Protein AF-A0A9N7CB33-F1 (afdb_monomer_lite)

Sequence (90 aa):
MWSEGHKYTYNDLGSDAHLCGGAGGCLIDERGAIKLSKDEFYQFAKTGFDFKIIGYHGTVTGHVPASAFQSVIDQCPDTGSVNTAGASGG

Structure (mmCIF, N/CA/C/O backbone):
data_AF-A0A9N7CB33-F1
#
_entry.id   AF-A0A9N7CB33-F1
#
loop_
_atom_site.group_PDB
_atom_site.id
_atom_site.type_symbol
_atom_site.label_atom_id
_atom_site.label_alt_id
_atom_site.label_comp_id
_atom_site.label_asym_id
_atom_site.label_entity_id
_atom_site.label_seq_id
_atom_site.pdbx_PDB_ins_code
_atom_site.Cartn_x
_atom_site.Cartn_y
_atom_site.Cartn_z
_atom_site.occupancy
_atom_site.B_iso_or_equiv
_atom_site.auth_seq_id
_atom_site.auth_comp_id
_atom_site.auth_asym_id
_atom_site.auth_at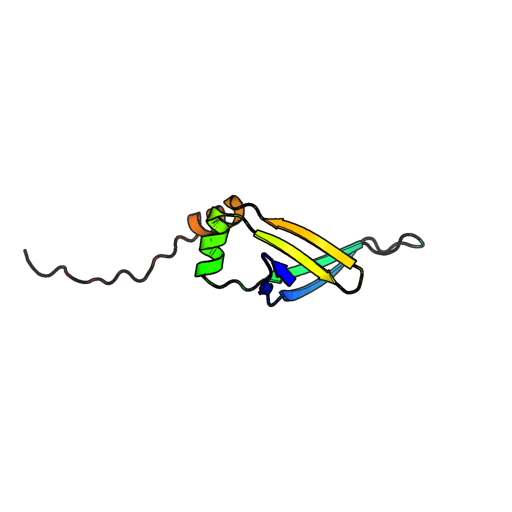om_id
_atom_site.pdbx_PDB_model_num
ATOM 1 N N . MET A 1 1 ? 1.682 8.629 -5.861 1.00 72.19 1 MET A N 1
ATOM 2 C CA . MET A 1 1 ? 0.658 7.579 -6.044 1.00 72.19 1 MET A CA 1
ATOM 3 C C . MET A 1 1 ? -0.686 8.110 -5.581 1.00 72.19 1 MET A C 1
ATOM 5 O O . MET A 1 1 ? -0.682 8.971 -4.711 1.00 72.19 1 MET A O 1
ATOM 9 N N . TRP A 1 2 ? -1.796 7.665 -6.166 1.00 75.81 2 TRP A N 1
ATOM 10 C CA . TRP A 1 2 ? -3.141 8.137 -5.815 1.00 75.81 2 TRP A CA 1
ATOM 11 C C . TRP A 1 2 ? -4.028 6.985 -5.347 1.00 75.81 2 TRP A C 1
ATOM 13 O O . TRP A 1 2 ? -3.973 5.917 -5.947 1.00 75.81 2 TRP A O 1
ATOM 23 N N . SER A 1 3 ? -4.850 7.211 -4.325 1.00 80.25 3 SER A N 1
ATOM 24 C CA . SER A 1 3 ? -5.901 6.295 -3.860 1.00 80.25 3 SER A CA 1
ATOM 25 C C . SER A 1 3 ? -7.014 7.107 -3.198 1.00 80.25 3 SER A C 1
ATOM 27 O O . SER A 1 3 ? -6.708 8.072 -2.506 1.00 80.25 3 SER A O 1
ATOM 29 N N . GLU A 1 4 ? -8.283 6.793 -3.483 1.00 79.94 4 GLU A N 1
ATOM 30 C CA . GLU A 1 4 ? -9.468 7.501 -2.952 1.00 79.94 4 GLU A CA 1
ATOM 31 C C . GLU A 1 4 ? -9.381 9.045 -3.010 1.00 79.94 4 GLU A C 1
ATOM 33 O O . GLU A 1 4 ? -9.829 9.758 -2.119 1.00 79.94 4 GLU A O 1
ATOM 38 N N . GLY A 1 5 ? -8.761 9.591 -4.063 1.00 77.88 5 GLY A N 1
ATOM 39 C CA . GLY A 1 5 ? -8.560 11.039 -4.218 1.00 77.88 5 GLY A CA 1
ATOM 40 C C . GLY A 1 5 ? -7.399 11.635 -3.405 1.00 77.88 5 GLY A C 1
ATOM 41 O O . GLY A 1 5 ? -7.070 12.805 -3.595 1.00 77.88 5 GLY A O 1
ATOM 42 N N . HIS A 1 6 ? -6.715 10.845 -2.579 1.00 79.94 6 HIS A N 1
ATOM 43 C CA . HIS A 1 6 ? -5.533 11.249 -1.823 1.00 79.94 6 HIS A CA 1
ATOM 44 C C . HIS A 1 6 ? -4.234 10.942 -2.571 1.00 79.94 6 HIS A C 1
ATOM 46 O O . HIS A 1 6 ? -4.070 9.885 -3.190 1.00 79.94 6 HIS A O 1
ATOM 52 N N . LYS A 1 7 ? -3.280 11.880 -2.502 1.00 85.06 7 LYS A N 1
ATOM 53 C CA . LYS A 1 7 ? -1.928 11.707 -3.040 1.00 85.06 7 LYS A CA 1
ATOM 54 C C . LYS A 1 7 ? -0.999 11.204 -1.939 1.00 85.06 7 LYS A C 1
ATOM 56 O O . LYS A 1 7 ? -0.637 11.955 -1.040 1.00 85.06 7 LYS A O 1
ATOM 61 N N . TYR A 1 8 ? -0.557 9.962 -2.071 1.00 83.81 8 TYR A N 1
ATOM 62 C CA . TYR A 1 8 ? 0.386 9.332 -1.157 1.00 83.81 8 TYR A CA 1
ATOM 63 C C . TYR A 1 8 ? 1.836 9.538 -1.588 1.00 83.81 8 TYR A C 1
ATOM 65 O O . TYR A 1 8 ? 2.158 9.534 -2.790 1.00 83.81 8 TYR A O 1
ATOM 73 N N . THR A 1 9 ? 2.713 9.648 -0.585 1.00 83.94 9 THR A N 1
ATOM 74 C CA . THR A 1 9 ? 4.163 9.556 -0.767 1.00 83.94 9 THR A CA 1
ATOM 75 C C . THR A 1 9 ? 4.508 8.145 -1.218 1.00 83.94 9 THR A C 1
ATOM 77 O O . THR A 1 9 ? 4.287 7.171 -0.496 1.00 83.94 9 THR A O 1
ATOM 80 N N . TYR A 1 10 ? 5.029 8.064 -2.436 1.00 80.88 10 TYR A N 1
ATOM 81 C CA . TYR A 1 10 ? 5.555 6.844 -3.020 1.00 80.88 10 TYR A CA 1
ATOM 82 C C . TYR A 1 10 ? 7.073 6.879 -2.891 1.00 80.88 10 TYR A C 1
ATOM 84 O O . TYR A 1 10 ? 7.709 7.803 -3.401 1.00 80.88 10 TYR A O 1
ATOM 92 N N . ASN A 1 11 ? 7.622 5.897 -2.191 1.00 82.62 11 ASN A N 1
ATOM 93 C CA . ASN A 1 11 ? 9.052 5.681 -2.089 1.00 82.62 11 ASN A CA 1
ATOM 94 C C . ASN A 1 11 ? 9.447 4.687 -3.175 1.00 82.62 11 ASN A C 1
ATOM 96 O O . ASN A 1 11 ? 9.048 3.523 -3.118 1.00 82.62 11 ASN A O 1
ATOM 100 N N . ASP A 1 12 ? 10.217 5.160 -4.146 1.00 79.62 12 ASP A N 1
ATOM 101 C CA . ASP A 1 12 ? 10.873 4.302 -5.123 1.00 79.62 12 ASP A CA 1
ATOM 102 C C . ASP A 1 12 ? 11.965 3.490 -4.410 1.00 79.62 12 ASP A C 1
ATOM 104 O O . ASP A 1 12 ? 12.828 4.058 -3.734 1.00 79.62 12 ASP A O 1
ATOM 108 N N . LEU A 1 13 ? 11.875 2.163 -4.495 1.00 83.94 13 LEU A N 1
ATOM 109 C CA . LEU A 1 13 ? 12.833 1.232 -3.896 1.00 83.94 13 LEU A CA 1
ATOM 110 C C . LEU A 1 13 ? 13.795 0.649 -4.939 1.00 83.94 13 LEU A C 1
ATOM 112 O O . LEU A 1 13 ? 14.589 -0.235 -4.611 1.00 83.94 13 LEU A O 1
ATOM 116 N N . GLY A 1 14 ? 13.746 1.159 -6.168 1.00 80.00 14 GLY A N 1
ATOM 117 C CA . GLY A 1 14 ? 14.567 0.743 -7.287 1.00 80.00 14 GLY A CA 1
ATOM 118 C C . GLY A 1 14 ? 13.791 -0.056 -8.326 1.00 80.00 14 GLY A C 1
ATOM 119 O O . GLY A 1 14 ? 12.658 -0.500 -8.125 1.00 80.00 14 GLY A O 1
ATOM 120 N N . SER A 1 15 ? 14.453 -0.256 -9.456 1.00 80.88 15 SER A N 1
ATOM 121 C CA . SER A 1 15 ? 13.968 -1.071 -10.559 1.00 80.88 15 SER A CA 1
ATOM 122 C C . SER A 1 15 ? 15.057 -2.029 -11.009 1.00 80.88 15 SER A C 1
ATOM 124 O O . SER A 1 15 ? 16.243 -1.694 -10.976 1.00 80.88 15 SER A O 1
ATOM 126 N N . ASP A 1 16 ? 14.644 -3.215 -11.434 1.00 81.31 16 ASP A N 1
ATOM 127 C CA . ASP A 1 16 ? 15.533 -4.203 -12.019 1.00 81.31 16 ASP A CA 1
ATOM 128 C C . ASP A 1 16 ? 15.105 -4.473 -13.461 1.00 81.31 16 ASP A C 1
ATOM 130 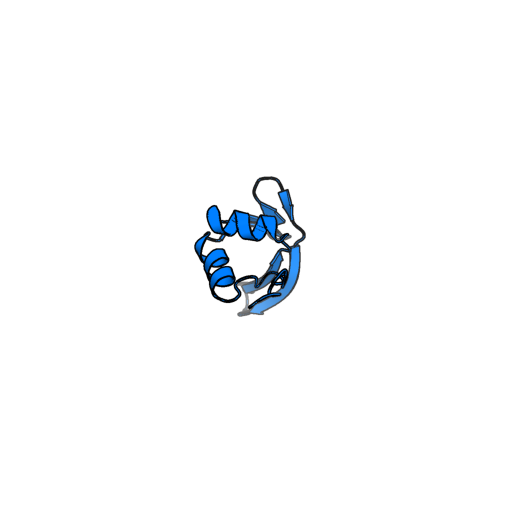O O . ASP A 1 16 ? 13.938 -4.731 -13.757 1.00 81.31 16 ASP A O 1
ATOM 134 N N . ALA A 1 17 ? 16.066 -4.375 -14.380 1.00 80.25 17 ALA A N 1
ATOM 135 C CA . ALA A 1 17 ? 15.853 -4.706 -15.779 1.00 80.25 17 ALA A CA 1
ATOM 136 C C . ALA A 1 17 ? 16.262 -6.160 -16.020 1.00 80.25 17 ALA A C 1
ATOM 138 O O . ALA A 1 17 ? 17.404 -6.561 -15.771 1.00 80.25 17 ALA A O 1
ATOM 139 N N . HIS A 1 18 ? 15.334 -6.952 -16.539 1.00 81.50 18 HIS A N 1
ATOM 140 C CA . HIS A 1 18 ? 15.538 -8.365 -16.813 1.00 81.50 18 HIS A CA 1
ATOM 141 C C . HIS A 1 18 ? 15.117 -8.708 -18.240 1.00 81.50 18 HIS A C 1
ATOM 143 O O . HIS A 1 18 ? 14.341 -7.997 -18.880 1.00 81.50 18 HIS A O 1
ATOM 149 N N . LEU A 1 19 ? 15.664 -9.815 -18.754 1.00 79.94 19 LEU A N 1
ATOM 150 C CA . LEU A 1 19 ? 15.366 -10.323 -20.099 1.00 79.94 19 LEU A CA 1
ATOM 151 C C . LEU A 1 19 ? 15.587 -9.283 -21.214 1.00 79.94 19 LEU A C 1
ATOM 153 O O . LEU A 1 19 ? 14.892 -9.280 -22.225 1.00 79.94 19 LEU A O 1
ATOM 157 N N . CYS A 1 20 ? 16.586 -8.416 -21.043 1.00 76.62 20 CYS A N 1
ATOM 158 C CA . CYS A 1 20 ? 17.000 -7.463 -22.064 1.00 76.62 20 CYS A CA 1
ATOM 159 C C . CYS A 1 20 ? 17.582 -8.204 -23.276 1.00 76.62 20 CYS A C 1
ATOM 161 O O . CYS A 1 20 ? 18.713 -8.692 -23.229 1.00 76.62 20 CYS A O 1
ATOM 163 N N . GLY A 1 21 ? 16.813 -8.296 -24.363 1.00 68.50 21 GLY A N 1
ATOM 164 C CA . GLY A 1 21 ? 17.206 -9.033 -25.562 1.00 68.50 21 GLY A CA 1
ATOM 165 C C . GLY A 1 21 ? 16.688 -8.406 -26.854 1.00 68.50 21 GLY A C 1
ATOM 166 O O . GLY A 1 21 ? 15.498 -8.465 -27.154 1.00 68.50 21 GLY A O 1
ATOM 167 N N . GLY A 1 22 ? 17.612 -7.870 -27.660 1.00 70.44 22 GLY A N 1
ATOM 168 C CA . GLY A 1 22 ? 17.379 -7.459 -29.050 1.00 70.44 22 GLY A CA 1
ATOM 169 C C . GLY A 1 22 ? 16.166 -6.541 -29.261 1.00 70.44 22 GLY A C 1
ATOM 170 O O . GLY A 1 22 ? 15.841 -5.708 -28.422 1.00 70.44 22 GLY A O 1
ATOM 171 N N . ALA A 1 23 ? 15.482 -6.698 -30.398 1.00 65.06 23 ALA A N 1
ATOM 172 C CA . ALA A 1 23 ? 14.366 -5.843 -30.825 1.00 65.06 23 ALA A CA 1
ATOM 173 C C . ALA A 1 23 ? 13.105 -5.887 -29.922 1.00 65.06 23 ALA A C 1
ATOM 175 O O . ALA A 1 23 ? 12.120 -5.228 -30.243 1.00 65.06 23 ALA A O 1
ATOM 176 N N . GLY A 1 24 ? 13.113 -6.657 -28.825 1.00 66.19 24 GLY A N 1
ATOM 177 C CA . GLY A 1 24 ? 11.965 -6.880 -27.937 1.00 66.19 24 GLY A CA 1
ATOM 178 C C . GLY A 1 24 ? 11.902 -6.004 -26.679 1.00 66.19 24 GLY A C 1
ATOM 179 O O . GLY A 1 24 ? 10.904 -6.062 -25.968 1.00 66.19 24 GLY A O 1
ATOM 180 N N . GLY A 1 25 ? 12.920 -5.182 -26.403 1.00 73.44 25 GLY A N 1
ATOM 181 C CA . GLY A 1 25 ? 12.978 -4.357 -25.188 1.00 73.44 25 GLY A CA 1
ATOM 182 C C . GLY A 1 25 ? 13.397 -5.132 -23.929 1.00 73.44 25 GLY A C 1
ATOM 183 O O . GLY A 1 25 ? 13.787 -6.296 -23.998 1.00 73.44 25 GLY A O 1
ATOM 184 N N . CYS A 1 26 ? 13.371 -4.456 -22.780 1.00 79.69 26 CYS A N 1
ATOM 185 C CA . CYS A 1 26 ? 13.625 -5.048 -21.463 1.00 79.69 26 CYS A CA 1
ATOM 186 C C . CYS A 1 26 ? 12.309 -5.161 -20.691 1.00 79.69 26 CYS A C 1
ATOM 188 O O . CYS A 1 26 ? 11.476 -4.256 -20.770 1.00 79.69 26 CYS A O 1
ATOM 190 N N . LEU A 1 27 ? 12.156 -6.220 -19.895 1.00 79.56 27 LEU A N 1
ATOM 191 C CA . LEU A 1 27 ? 11.176 -6.210 -18.814 1.00 79.56 27 LEU A CA 1
ATOM 192 C C . LEU A 1 27 ? 11.762 -5.412 -17.651 1.00 79.56 27 LEU A C 1
ATOM 194 O O . LEU A 1 27 ? 12.935 -5.579 -17.315 1.00 79.56 27 LEU A O 1
ATOM 198 N N . ILE A 1 28 ? 10.953 -4.528 -17.075 1.00 78.50 28 ILE A N 1
ATOM 199 C CA . ILE A 1 28 ? 11.337 -3.703 -15.933 1.00 78.50 28 ILE A CA 1
ATOM 200 C C . ILE A 1 28 ? 10.431 -4.094 -14.774 1.00 78.50 28 ILE A C 1
ATOM 202 O O . ILE A 1 28 ? 9.218 -3.902 -14.852 1.00 78.50 28 ILE A O 1
ATOM 206 N N . ASP A 1 29 ? 11.035 -4.621 -13.715 1.00 79.81 29 ASP A N 1
ATOM 207 C CA . ASP A 1 29 ? 10.370 -4.830 -12.438 1.00 79.81 29 ASP A CA 1
ATOM 208 C C . ASP A 1 29 ? 10.624 -3.606 -11.557 1.00 79.81 29 ASP A C 1
ATOM 210 O O . ASP A 1 29 ? 11.749 -3.342 -11.131 1.00 79.81 29 ASP A O 1
ATOM 214 N N . GLU A 1 30 ? 9.573 -2.832 -11.298 1.00 74.69 30 GLU A N 1
ATOM 215 C CA . GLU A 1 30 ? 9.626 -1.664 -10.417 1.00 74.69 30 GLU A CA 1
ATOM 216 C C . GLU A 1 30 ? 9.192 -2.054 -9.003 1.00 74.69 30 GLU A C 1
ATOM 218 O O . GLU A 1 30 ? 8.134 -2.655 -8.797 1.00 74.69 30 GLU A O 1
ATOM 223 N N . ARG A 1 31 ? 9.997 -1.683 -8.005 1.00 83.00 31 ARG A N 1
ATOM 224 C CA . ARG A 1 31 ? 9.687 -1.900 -6.591 1.00 83.00 31 ARG A CA 1
ATOM 225 C C . ARG A 1 31 ? 9.426 -0.563 -5.921 1.00 83.00 31 ARG A C 1
ATOM 227 O O . ARG A 1 31 ? 10.186 0.389 -6.062 1.00 83.00 31 ARG A O 1
ATOM 234 N N . GLY A 1 32 ? 8.367 -0.503 -5.125 1.00 82.19 32 GLY A N 1
ATOM 235 C CA . GLY A 1 32 ? 8.027 0.705 -4.392 1.00 82.19 32 GLY A CA 1
ATOM 236 C C . GLY A 1 32 ? 7.263 0.429 -3.116 1.00 82.19 32 GLY A C 1
ATOM 237 O O . GLY A 1 32 ? 6.685 -0.641 -2.929 1.00 82.19 32 GLY A O 1
ATOM 238 N N . ALA A 1 33 ? 7.261 1.424 -2.238 1.00 85.44 33 ALA A N 1
ATOM 239 C CA . ALA A 1 33 ? 6.507 1.402 -0.999 1.00 85.44 33 ALA A CA 1
ATOM 240 C C . ALA A 1 33 ? 5.665 2.665 -0.848 1.00 85.44 33 ALA A C 1
ATOM 242 O O . ALA A 1 33 ? 6.065 3.769 -1.218 1.00 85.44 33 ALA A O 1
ATOM 243 N N . ILE A 1 34 ? 4.498 2.495 -0.242 1.00 87.12 34 ILE A N 1
ATOM 244 C CA . ILE A 1 34 ? 3.596 3.585 0.110 1.00 87.12 34 ILE A CA 1
ATOM 245 C C . ILE A 1 34 ? 3.646 3.730 1.612 1.00 87.12 34 ILE A C 1
ATOM 247 O O . ILE A 1 34 ? 3.495 2.748 2.340 1.00 87.12 34 ILE A O 1
ATOM 251 N N . LYS A 1 35 ? 3.831 4.957 2.083 1.00 88.06 35 LYS A N 1
ATOM 252 C CA . LYS A 1 35 ? 3.694 5.231 3.506 1.00 88.06 35 LYS A CA 1
ATOM 253 C C . LYS A 1 35 ? 2.235 5.536 3.819 1.00 88.06 35 LYS A C 1
ATOM 255 O O . LYS A 1 35 ? 1.705 6.533 3.336 1.00 88.06 35 LYS A O 1
ATOM 260 N N . LEU A 1 36 ? 1.631 4.688 4.640 1.00 88.94 36 LEU A N 1
ATOM 261 C CA . LEU A 1 36 ? 0.306 4.892 5.214 1.00 88.94 36 LEU A CA 1
ATOM 262 C C . LEU A 1 36 ? 0.454 5.278 6.686 1.00 88.94 36 LEU A C 1
ATOM 264 O O . LEU A 1 36 ? 1.396 4.842 7.357 1.00 88.94 36 LEU A O 1
ATOM 268 N N . SER A 1 37 ? -0.459 6.099 7.194 1.00 90.25 37 SER A N 1
ATOM 269 C CA . SER A 1 37 ? -0.633 6.231 8.637 1.00 90.25 37 SER A CA 1
ATOM 270 C C . SER A 1 37 ? -1.222 4.946 9.225 1.00 90.25 37 SER A C 1
ATOM 272 O O . SER A 1 37 ? -1.760 4.095 8.514 1.00 90.25 37 SER A O 1
ATOM 274 N N . LYS A 1 38 ? -1.126 4.809 10.550 1.00 90.25 38 LYS A N 1
ATOM 275 C CA . LYS A 1 38 ? -1.726 3.686 11.271 1.00 90.25 38 LYS A CA 1
ATOM 276 C C . LYS A 1 38 ? -3.231 3.603 11.001 1.00 90.25 38 LYS A C 1
ATOM 278 O O . LYS A 1 38 ? -3.721 2.547 10.618 1.00 90.25 38 LYS A O 1
ATOM 283 N N . ASP A 1 39 ? -3.939 4.718 11.146 1.00 91.94 39 ASP A N 1
ATOM 284 C CA . ASP A 1 39 ? -5.394 4.755 10.993 1.00 91.94 39 ASP A CA 1
ATOM 285 C C . ASP A 1 39 ? -5.825 4.373 9.571 1.00 91.94 39 ASP A C 1
ATOM 287 O O . ASP A 1 39 ? -6.740 3.569 9.404 1.00 91.94 39 ASP A O 1
ATOM 291 N N . GLU A 1 40 ? -5.107 4.855 8.551 1.00 91.88 40 GLU A N 1
ATOM 292 C CA . GLU A 1 40 ? -5.337 4.463 7.155 1.00 91.88 40 GLU A CA 1
ATOM 293 C C . GLU A 1 40 ? -5.096 2.969 6.932 1.00 91.88 40 GLU A C 1
ATOM 295 O O . GLU A 1 40 ? -5.905 2.304 6.292 1.00 91.88 40 GLU A O 1
ATOM 300 N N . PHE A 1 41 ? -4.021 2.412 7.495 1.00 92.94 41 PHE A N 1
ATOM 301 C CA . PHE A 1 41 ? -3.733 0.983 7.378 1.00 92.94 41 PHE A CA 1
ATOM 302 C C . PHE A 1 41 ? -4.873 0.127 7.957 1.00 92.94 41 PHE A C 1
ATOM 304 O O . PHE A 1 41 ? -5.337 -0.816 7.314 1.00 92.94 41 PHE A O 1
ATOM 311 N N . TYR A 1 42 ? -5.379 0.488 9.141 1.00 93.25 42 TYR A N 1
ATOM 312 C CA . TYR A 1 42 ? -6.512 -0.200 9.772 1.00 93.25 42 TYR A CA 1
ATOM 313 C C . TYR A 1 42 ? -7.847 0.043 9.061 1.00 93.25 42 TYR A C 1
ATOM 315 O O . TYR A 1 42 ? -8.735 -0.812 9.113 1.00 93.25 42 TYR A O 1
ATOM 323 N N . GLN A 1 43 ? -8.018 1.186 8.399 1.00 93.62 43 GLN A N 1
ATOM 324 C CA . GLN A 1 43 ? -9.178 1.434 7.549 1.00 93.62 43 GLN A CA 1
ATOM 325 C C . GLN A 1 43 ? -9.144 0.534 6.310 1.00 93.62 43 GLN A C 1
ATOM 327 O O . GLN A 1 43 ? -10.126 -0.158 6.033 1.00 93.62 43 GLN A O 1
ATOM 332 N N . PHE A 1 44 ? -8.002 0.448 5.629 1.00 94.44 44 PHE A N 1
ATOM 333 C CA . PHE A 1 44 ? -7.838 -0.404 4.451 1.00 94.44 44 PHE A CA 1
ATOM 334 C C . PHE A 1 44 ? -7.854 -1.902 4.775 1.00 94.44 44 PHE A C 1
ATOM 336 O O . PHE A 1 44 ? -8.223 -2.704 3.920 1.00 94.44 44 PHE A O 1
ATOM 343 N N . ALA A 1 45 ? -7.611 -2.297 6.028 1.00 94.62 45 ALA A N 1
ATOM 344 C CA . ALA A 1 45 ? -7.912 -3.650 6.504 1.00 94.62 45 ALA A CA 1
ATOM 345 C C . ALA A 1 45 ? -9.405 -4.013 6.484 1.00 94.62 45 ALA A C 1
ATOM 347 O O . ALA A 1 45 ? -9.747 -5.191 6.547 1.00 94.62 45 ALA A O 1
ATOM 348 N N . LYS A 1 46 ? -10.300 -3.027 6.351 1.00 94.12 46 LYS A N 1
ATOM 349 C CA . LYS A 1 46 ? -11.749 -3.240 6.221 1.00 94.12 46 LYS A CA 1
ATOM 350 C C . LYS A 1 46 ? -12.230 -3.080 4.784 1.00 94.12 46 LYS A C 1
ATOM 352 O O . LYS A 1 46 ? -13.127 -3.803 4.364 1.00 94.12 46 LYS A O 1
ATOM 357 N N . THR A 1 47 ? -11.664 -2.126 4.048 1.00 93.94 47 THR A N 1
ATOM 358 C CA . THR A 1 47 ? -12.174 -1.713 2.729 1.00 93.94 47 THR A CA 1
ATOM 359 C C . THR A 1 47 ? -11.345 -2.225 1.555 1.00 93.94 47 THR A C 1
ATOM 361 O O . THR A 1 47 ? -11.842 -2.267 0.435 1.00 93.94 47 THR A O 1
ATOM 364 N N . GLY A 1 48 ? -10.099 -2.637 1.791 1.00 93.06 48 GLY A N 1
ATOM 365 C CA . GLY A 1 48 ? -9.099 -2.778 0.737 1.00 93.06 48 GLY A CA 1
ATOM 366 C C . GLY A 1 48 ? -8.555 -1.418 0.301 1.00 93.06 48 GLY A C 1
ATOM 367 O O . GLY A 1 48 ? -8.913 -0.381 0.861 1.00 93.06 48 GLY A O 1
ATOM 368 N N . PHE A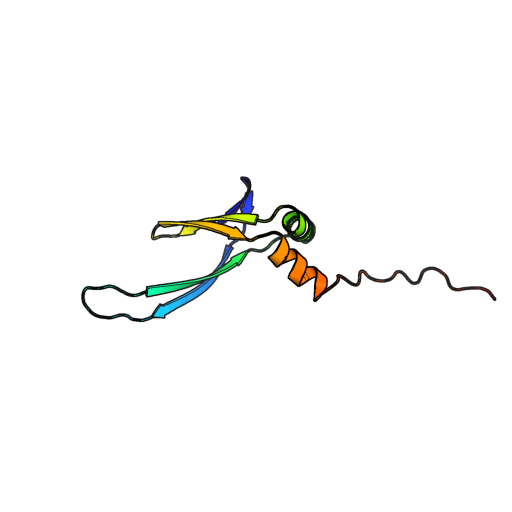 1 49 ? -7.656 -1.437 -0.678 1.00 93.50 49 PHE A N 1
ATOM 369 C CA . PHE A 1 49 ? -6.935 -0.256 -1.139 1.00 93.50 49 PHE A CA 1
ATOM 370 C C . PHE A 1 49 ? -6.780 -0.270 -2.660 1.00 93.50 49 PHE A C 1
ATOM 372 O O . PHE A 1 49 ? -5.948 -0.995 -3.212 1.00 93.50 49 PHE A O 1
ATOM 379 N N . ASP A 1 50 ? -7.577 0.551 -3.337 1.00 92.38 50 ASP A N 1
ATOM 380 C CA . ASP A 1 50 ? -7.427 0.820 -4.765 1.00 92.38 50 ASP A CA 1
ATOM 381 C C . ASP A 1 50 ? -6.371 1.883 -5.000 1.00 92.38 50 ASP A C 1
ATOM 383 O O . ASP A 1 50 ? -6.353 2.909 -4.326 1.00 92.38 50 ASP A O 1
ATOM 387 N N . PHE A 1 51 ? -5.516 1.696 -5.995 1.00 88.88 51 PHE A N 1
ATOM 388 C CA . PHE A 1 51 ? -4.445 2.634 -6.263 1.00 88.88 51 PHE A CA 1
ATOM 389 C C . PHE A 1 51 ? -4.206 2.898 -7.737 1.00 88.88 51 PHE A C 1
ATOM 391 O O . PHE A 1 51 ? -4.477 2.076 -8.607 1.00 88.88 51 PHE A O 1
ATOM 398 N N . LYS A 1 52 ? -3.609 4.061 -7.995 1.00 88.19 52 LYS A N 1
ATOM 399 C CA . LYS A 1 52 ? -3.103 4.496 -9.290 1.00 88.19 52 LYS A CA 1
ATOM 400 C C . LYS A 1 52 ? -1.674 5.018 -9.147 1.00 88.19 52 LYS A C 1
ATOM 402 O O . LYS A 1 52 ? -1.423 6.049 -8.510 1.00 88.19 52 LYS A O 1
ATOM 407 N N . ILE A 1 53 ? -0.734 4.319 -9.767 1.00 82.56 53 ILE A N 1
ATOM 408 C CA . ILE A 1 53 ? 0.649 4.754 -9.955 1.00 82.56 53 ILE A CA 1
ATOM 409 C C . ILE A 1 53 ? 0.732 5.401 -11.333 1.00 82.56 53 ILE A C 1
ATOM 411 O O . ILE A 1 53 ? 0.277 4.842 -12.325 1.00 82.56 53 ILE A O 1
ATOM 415 N N . ILE A 1 54 ? 1.277 6.612 -11.381 1.00 79.19 54 ILE A N 1
ATOM 416 C CA . ILE A 1 54 ? 1.535 7.331 -12.627 1.00 79.19 54 ILE A CA 1
ATOM 417 C C . ILE A 1 54 ? 3.051 7.444 -12.715 1.00 79.19 54 ILE A C 1
ATOM 419 O O . ILE A 1 54 ? 3.645 8.245 -11.991 1.00 79.19 54 ILE A O 1
ATOM 423 N N . GLY A 1 55 ? 3.649 6.573 -13.520 1.00 71.12 55 GLY A N 1
ATOM 424 C CA . GLY A 1 55 ? 5.077 6.551 -13.810 1.00 71.12 55 GLY A CA 1
ATOM 425 C C . GLY A 1 55 ? 5.389 7.270 -15.119 1.00 71.12 55 GLY A C 1
ATOM 426 O O . GLY A 1 55 ? 4.492 7.707 -15.843 1.00 71.12 55 GLY A O 1
ATOM 427 N N . TYR A 1 56 ? 6.676 7.373 -15.445 1.00 67.00 56 TYR A N 1
ATOM 428 C CA . TYR A 1 56 ? 7.135 8.026 -16.675 1.00 67.00 56 TYR A CA 1
ATOM 429 C C . TYR A 1 56 ? 6.613 7.328 -17.945 1.00 67.00 56 TYR A C 1
ATOM 431 O O . TYR A 1 56 ? 6.270 7.991 -18.921 1.00 67.00 56 TYR A O 1
ATOM 439 N N . HIS A 1 57 ? 6.491 5.997 -17.909 1.00 68.31 57 HIS A N 1
ATOM 440 C CA . HIS A 1 57 ? 6.078 5.175 -19.050 1.00 68.31 57 HIS A CA 1
ATOM 441 C C . HIS A 1 57 ? 4.583 4.830 -19.085 1.00 68.31 57 HIS A C 1
ATOM 443 O O . HIS A 1 57 ? 4.137 4.154 -20.011 1.00 68.31 57 HIS A O 1
ATOM 449 N N . GLY A 1 58 ? 3.785 5.290 -18.116 1.00 73.12 58 GLY A N 1
ATOM 450 C CA . GLY A 1 58 ? 2.352 5.028 -18.133 1.00 73.12 58 GLY A CA 1
ATOM 451 C C . GLY A 1 58 ? 1.675 5.084 -16.775 1.00 73.12 58 GLY A C 1
ATOM 452 O O . GLY A 1 58 ? 2.189 5.602 -15.786 1.00 73.12 58 GLY A O 1
ATOM 453 N N . THR A 1 59 ? 0.456 4.562 -16.756 1.00 82.50 59 THR A N 1
ATOM 454 C CA . THR A 1 59 ? -0.374 4.470 -15.561 1.00 82.50 59 THR A CA 1
ATOM 455 C C . THR A 1 59 ? -0.637 3.009 -15.249 1.00 82.50 59 THR A C 1
ATOM 457 O O . THR A 1 59 ? -1.124 2.280 -16.108 1.00 82.50 59 THR A O 1
ATOM 460 N N . VAL A 1 60 ? -0.405 2.625 -13.999 1.00 82.94 60 VAL A N 1
ATOM 461 C CA . VAL A 1 60 ? -0.816 1.334 -13.451 1.00 82.94 60 VAL A CA 1
ATOM 462 C C . VAL A 1 60 ? -1.897 1.582 -12.413 1.00 82.94 60 VAL A C 1
ATOM 464 O O . VAL A 1 60 ? -1.720 2.396 -11.507 1.00 82.94 60 VAL A O 1
ATOM 467 N N . THR A 1 61 ? -3.022 0.889 -12.540 1.00 88.31 61 THR A N 1
ATOM 468 C CA . THR A 1 61 ? -4.054 0.828 -11.502 1.00 88.31 61 THR A CA 1
ATOM 469 C C . THR A 1 61 ? -4.111 -0.572 -10.924 1.00 88.31 61 THR A C 1
ATOM 471 O O . THR A 1 61 ? -4.008 -1.542 -11.672 1.00 88.31 61 THR A O 1
ATOM 474 N N . GLY A 1 62 ? -4.300 -0.683 -9.617 1.00 89.19 62 GLY A N 1
ATOM 475 C CA . GLY A 1 62 ? -4.380 -1.969 -8.938 1.00 89.19 62 GLY A CA 1
ATOM 476 C C . GLY A 1 62 ? -5.232 -1.899 -7.684 1.00 89.19 62 GLY A C 1
ATOM 477 O O . GLY A 1 62 ? -5.613 -0.818 -7.242 1.00 89.19 62 GLY A O 1
ATOM 478 N N . HIS A 1 63 ? -5.513 -3.071 -7.128 1.00 93.44 63 HIS A N 1
ATOM 479 C CA . HIS A 1 63 ? -6.279 -3.234 -5.903 1.00 93.44 63 HIS A CA 1
ATOM 480 C C . HIS A 1 63 ? -5.522 -4.162 -4.959 1.00 93.44 63 HIS A C 1
ATOM 482 O O . HIS A 1 63 ? -5.110 -5.254 -5.354 1.00 93.44 63 HIS A O 1
ATOM 488 N N . VAL A 1 64 ? -5.363 -3.738 -3.709 1.00 91.81 64 VAL A N 1
ATOM 489 C CA . VAL A 1 64 ? -4.893 -4.594 -2.620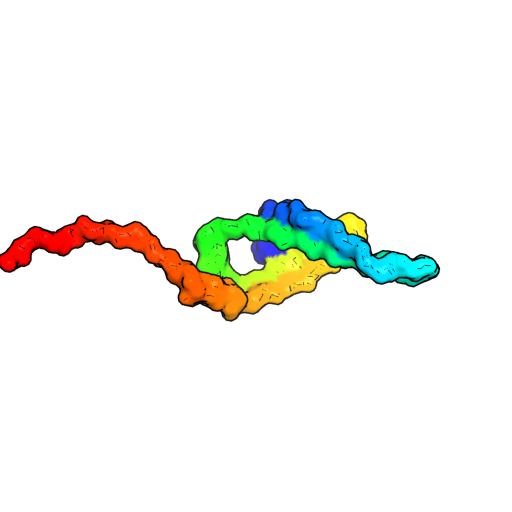 1.00 91.81 64 VAL A CA 1
ATOM 490 C C . VAL A 1 64 ? -6.106 -4.987 -1.774 1.00 91.81 64 VAL A C 1
ATOM 492 O O . VAL A 1 64 ? -6.753 -4.100 -1.210 1.00 91.81 64 VAL A O 1
ATOM 495 N N . PRO A 1 65 ? -6.432 -6.286 -1.654 1.00 95.50 65 PRO A N 1
ATOM 496 C CA . PRO A 1 65 ? -7.602 -6.716 -0.903 1.00 95.50 65 PRO A CA 1
ATOM 497 C C . PRO A 1 65 ? -7.426 -6.462 0.594 1.00 95.50 65 PRO A C 1
ATOM 499 O O . PRO A 1 65 ? -6.326 -6.586 1.135 1.00 95.50 65 PRO A O 1
ATOM 502 N N . ALA A 1 66 ? -8.538 -6.197 1.281 1.00 96.19 66 ALA A N 1
ATOM 503 C CA . ALA A 1 66 ? -8.589 -6.007 2.734 1.00 96.19 66 ALA A CA 1
ATOM 504 C C . ALA A 1 66 ? -7.875 -7.130 3.511 1.00 96.19 66 ALA A C 1
ATOM 506 O O . ALA A 1 66 ? -7.157 -6.880 4.480 1.00 96.19 66 ALA A O 1
ATOM 507 N N . SER A 1 67 ? -7.995 -8.371 3.029 1.00 96.12 67 SER A N 1
ATOM 508 C CA . SER A 1 67 ? -7.362 -9.549 3.626 1.00 96.12 67 SER A CA 1
ATOM 509 C C . SER A 1 67 ? -5.835 -9.473 3.675 1.00 96.12 67 SER A C 1
ATOM 511 O O . SER A 1 67 ? -5.239 -10.060 4.576 1.00 96.12 67 SER A O 1
ATOM 513 N N . ALA A 1 68 ? -5.186 -8.755 2.753 1.00 94.38 68 ALA A N 1
ATOM 514 C CA . ALA A 1 68 ? -3.734 -8.592 2.765 1.00 94.38 68 ALA A CA 1
ATOM 515 C C . ALA A 1 68 ? -3.281 -7.738 3.958 1.00 94.38 68 ALA A C 1
ATOM 517 O O . ALA A 1 68 ? -2.332 -8.099 4.648 1.00 94.38 68 ALA A O 1
ATOM 518 N N . PHE A 1 69 ? -4.004 -6.655 4.250 1.00 94.19 69 PHE A N 1
ATOM 519 C CA . PHE A 1 69 ? -3.759 -5.818 5.427 1.00 94.19 69 PHE A CA 1
ATOM 520 C C . PHE A 1 69 ? -4.107 -6.564 6.718 1.00 94.19 69 PHE A C 1
ATOM 522 O O . PHE A 1 69 ? -3.316 -6.561 7.660 1.00 94.19 69 PHE A O 1
ATOM 529 N N . GLN A 1 70 ? -5.250 -7.261 6.742 1.00 93.75 70 GLN A N 1
ATOM 530 C CA . GLN A 1 70 ? -5.669 -8.045 7.906 1.00 93.75 70 GLN A CA 1
ATOM 531 C C . GLN A 1 70 ? -4.647 -9.134 8.252 1.0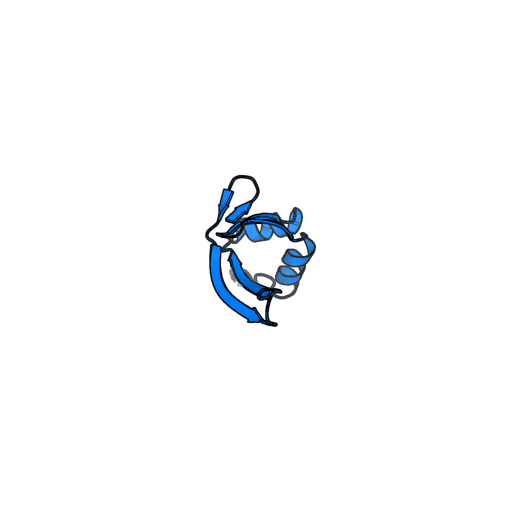0 93.75 70 GLN A C 1
ATOM 533 O O . GLN A 1 70 ? -4.286 -9.285 9.413 1.00 93.75 70 GLN A O 1
ATOM 538 N N . SER A 1 71 ? -4.085 -9.806 7.243 1.00 93.50 71 SER A N 1
ATOM 539 C CA . SER A 1 71 ? -3.046 -10.822 7.452 1.00 93.50 71 SER A CA 1
ATOM 540 C C . SER A 1 71 ? -1.803 -10.260 8.151 1.00 93.50 71 SER A C 1
ATOM 542 O O . SER A 1 71 ? -1.149 -10.986 8.895 1.00 93.50 71 SER A O 1
ATOM 544 N N . VAL A 1 72 ? -1.459 -8.987 7.922 1.00 91.12 72 VAL A N 1
ATOM 545 C CA . VAL A 1 72 ? -0.340 -8.320 8.611 1.00 91.12 72 VAL A CA 1
ATOM 546 C C . VAL A 1 72 ? -0.711 -7.991 10.056 1.00 91.12 72 VAL A C 1
ATOM 548 O O . 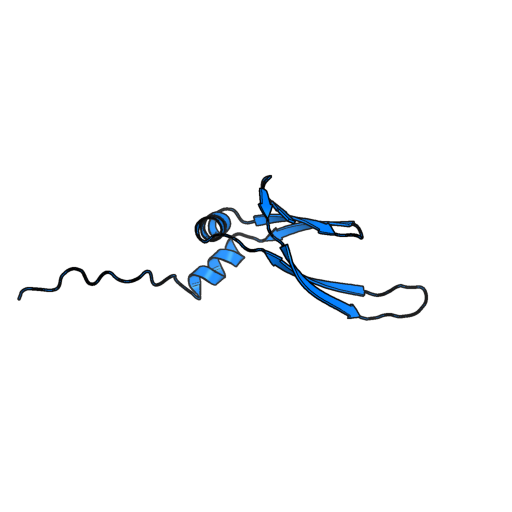VAL A 1 72 ? 0.100 -8.216 10.951 1.00 91.12 72 VAL A O 1
ATOM 551 N N . ILE A 1 73 ? -1.937 -7.515 10.298 1.00 91.94 73 ILE A N 1
ATOM 552 C CA . ILE A 1 73 ? -2.449 -7.240 11.651 1.00 91.94 73 ILE A CA 1
ATOM 553 C C . ILE A 1 73 ? -2.468 -8.519 12.491 1.00 91.94 73 ILE A C 1
ATOM 555 O O . ILE A 1 73 ? -2.092 -8.488 13.656 1.00 91.94 73 ILE A O 1
ATOM 559 N N . ASP A 1 74 ? -2.867 -9.644 11.904 1.00 89.69 74 ASP A N 1
ATOM 560 C CA . ASP A 1 74 ? -2.961 -10.918 12.620 1.00 89.69 74 ASP A CA 1
ATOM 561 C C . ASP A 1 74 ? -1.576 -11.480 12.989 1.00 89.69 74 ASP A C 1
ATOM 563 O O . ASP A 1 74 ? -1.426 -12.147 14.012 1.00 89.69 74 ASP A O 1
ATOM 567 N N . GLN A 1 75 ? -0.551 -11.198 12.175 1.00 85.62 75 GLN A N 1
ATOM 568 C CA . GLN A 1 75 ? 0.839 -11.604 12.430 1.00 85.62 75 GLN A CA 1
ATOM 569 C C . GLN A 1 75 ? 1.552 -10.688 13.427 1.00 85.62 75 GLN A C 1
ATOM 571 O O . GLN A 1 75 ? 2.374 -11.148 14.218 1.00 85.62 75 GLN A O 1
ATOM 576 N N . CYS A 1 76 ? 1.232 -9.399 13.387 1.00 78.19 76 CYS A N 1
ATOM 577 C CA . CYS A 1 76 ? 1.772 -8.380 14.271 1.00 78.19 76 CYS A CA 1
ATOM 578 C C . CYS A 1 76 ? 0.609 -7.636 14.927 1.00 78.19 76 CYS A C 1
ATOM 580 O O . CYS A 1 76 ? 0.367 -6.472 14.586 1.00 78.19 76 CYS A O 1
ATOM 582 N N . PRO A 1 77 ? -0.131 -8.282 15.850 1.00 67.12 77 PRO A N 1
ATOM 583 C CA . PRO A 1 77 ? -1.145 -7.573 16.602 1.00 67.12 77 PRO A CA 1
ATOM 584 C C . PRO A 1 77 ? -0.428 -6.443 17.325 1.00 67.12 77 PRO A C 1
ATOM 586 O O . PRO A 1 77 ? 0.539 -6.688 18.047 1.00 67.12 77 PRO A O 1
ATOM 589 N N . ASP A 1 78 ? -0.865 -5.206 17.092 1.00 64.62 78 ASP A N 1
ATOM 590 C CA . ASP A 1 78 ? -0.389 -4.055 17.843 1.00 64.62 78 ASP A CA 1
ATOM 591 C C . ASP A 1 78 ? -0.657 -4.344 19.321 1.00 64.62 78 ASP A C 1
ATOM 593 O O . ASP A 1 78 ? -1.757 -4.125 19.834 1.00 64.62 78 ASP A O 1
ATOM 597 N N . THR A 1 79 ? 0.349 -4.862 20.024 1.00 55.50 79 THR A N 1
ATOM 598 C CA . THR A 1 79 ? 0.376 -4.905 21.477 1.00 55.50 79 THR A CA 1
ATOM 599 C C . THR A 1 79 ? 0.544 -3.463 21.915 1.00 55.50 79 THR A C 1
ATOM 601 O O . THR A 1 79 ? 1.645 -3.009 22.230 1.00 55.50 79 THR A O 1
ATOM 604 N N . GLY A 1 80 ? -0.549 -2.702 21.842 1.00 51.06 80 GLY A N 1
ATOM 605 C CA . GLY A 1 80 ? -0.642 -1.395 22.455 1.00 51.06 80 GLY A CA 1
ATOM 606 C C . GLY A 1 80 ? -0.109 -1.523 23.872 1.00 51.06 80 GLY A C 1
ATOM 607 O O . GLY A 1 80 ? -0.429 -2.489 24.566 1.00 51.06 80 GLY A O 1
ATOM 608 N N . SER A 1 81 ? 0.756 -0.587 24.252 1.00 48.53 81 SER A N 1
ATOM 609 C CA . SER A 1 81 ? 1.270 -0.418 25.601 1.00 48.53 81 SER A CA 1
ATOM 610 C C . SER A 1 81 ? 0.170 -0.740 26.605 1.00 48.53 81 SER A C 1
ATOM 612 O O . SER A 1 81 ? -0.787 0.020 26.758 1.00 48.53 81 SER A O 1
ATOM 614 N N . VAL A 1 82 ? 0.278 -1.906 27.240 1.00 46.72 82 VAL A N 1
ATOM 615 C CA . VAL A 1 82 ? -0.609 -2.279 28.328 1.00 46.72 82 VAL A CA 1
ATOM 616 C C . VAL A 1 82 ? -0.293 -1.274 29.424 1.00 46.72 82 VAL A C 1
ATOM 618 O O . VAL A 1 82 ? 0.754 -1.351 30.062 1.00 46.72 82 VAL A O 1
ATOM 621 N N . ASN A 1 83 ? -1.158 -0.276 29.597 1.00 44.44 83 ASN A N 1
ATOM 622 C CA . ASN A 1 83 ? -1.195 0.491 30.827 1.00 44.44 83 ASN A CA 1
ATOM 623 C C . ASN A 1 83 ? -1.466 -0.529 31.933 1.00 44.44 83 ASN A C 1
ATOM 625 O O . ASN A 1 83 ? -2.607 -0.940 32.137 1.00 44.44 83 ASN A O 1
ATOM 629 N N . THR A 1 84 ? -0.422 -0.959 32.640 1.00 47.81 84 THR A N 1
ATOM 630 C CA . THR A 1 84 ? -0.546 -1.603 33.947 1.00 47.81 84 THR A CA 1
ATOM 631 C C . THR A 1 84 ? -1.038 -0.550 34.934 1.00 47.81 84 THR A C 1
ATOM 633 O O . THR A 1 84 ? -0.289 -0.035 35.760 1.00 47.81 84 THR A O 1
ATOM 636 N N . ALA A 1 85 ? -2.307 -0.178 34.803 1.00 52.34 85 ALA A N 1
ATOM 637 C CA . ALA A 1 85 ? -3.060 0.487 35.840 1.00 52.34 85 ALA A CA 1
ATOM 638 C C . ALA A 1 85 ? -3.761 -0.605 36.654 1.00 52.34 85 ALA A C 1
ATOM 640 O O . ALA A 1 85 ? -4.692 -1.244 36.174 1.00 52.34 85 ALA A O 1
ATOM 641 N N . GLY A 1 86 ? -3.298 -0.798 37.890 1.00 48.97 86 GLY A N 1
ATOM 642 C CA . GLY A 1 86 ? -4.096 -1.401 38.955 1.00 48.97 86 GLY A CA 1
ATOM 643 C C . GLY A 1 86 ? -3.965 -2.913 39.135 1.00 48.97 86 GLY A C 1
ATOM 644 O O . GLY A 1 86 ? -4.816 -3.675 38.696 1.00 48.97 86 GLY A O 1
ATOM 645 N N . ALA A 1 87 ? -2.975 -3.326 39.923 1.00 43.25 87 ALA A N 1
ATOM 646 C CA . ALA A 1 87 ? -3.128 -4.468 40.823 1.00 43.25 87 ALA A CA 1
ATOM 647 C C . ALA A 1 87 ? -2.490 -4.103 42.171 1.00 43.25 87 ALA A C 1
ATOM 649 O O . ALA A 1 87 ? -1.394 -4.533 42.516 1.00 43.25 87 ALA A O 1
ATOM 650 N N . SER A 1 88 ? -3.173 -3.226 42.905 1.00 51.28 88 SER A N 1
ATOM 651 C CA . SER A 1 88 ? -3.033 -3.104 44.352 1.00 51.28 88 SER A CA 1
ATOM 652 C C . SER A 1 88 ? -4.242 -3.778 44.997 1.00 51.28 88 SER A C 1
ATOM 654 O O . SER A 1 88 ? -5.366 -3.353 44.732 1.00 51.28 88 SER A O 1
ATOM 656 N N . GLY A 1 89 ? -4.007 -4.750 45.877 1.00 46.56 89 GLY A N 1
ATOM 657 C CA . GLY A 1 89 ? -4.971 -5.152 46.904 1.00 46.56 89 GLY A CA 1
ATOM 658 C C . GLY A 1 89 ? -5.438 -6.603 46.826 1.00 46.56 89 GLY A C 1
ATOM 659 O O . GLY A 1 89 ? -6.100 -6.991 45.866 1.00 46.56 89 GLY A O 1
ATOM 660 N N . GLY A 1 90 ? -5.125 -7.356 47.884 1.00 38.50 90 GLY A N 1
ATOM 661 C CA . GLY A 1 90 ? -5.574 -8.719 48.150 1.00 38.50 90 GLY A CA 1
ATOM 662 C C . GLY A 1 90 ? -4.581 -9.471 49.011 1.00 38.50 90 GLY A C 1
ATOM 663 O O . GLY A 1 90 ? -4.003 -10.434 48.473 1.00 38.50 90 GLY A O 1
#

pLDDT: mean 79.01, std 14.67, range [38.5, 96.19]

Foldseek 3Di:
DDWPRDDWDKAWPDKDWPPADPPPGTDIDTDIDTDDDPVRLVVCLPVWIWDWDQDPVGIDTDTGHSVVSVVVCVVPVPPDPPPPDDDDDD

Organism: NCBI:txid265960

Radius of gyration: 19.93 Å; chains: 1; bounding box: 30×23×79 Å

Secondary structure (DSSP, 8-state):
-EETTEE--EEEEEEEEE---GGG--EEEEEEEE---HHHHHHHHHH-EEEEEEETTEEEEEEE-HHHHHHHHHHS--------------